Protein AF-A0A6M5YSA9-F1 (afdb_monomer)

Organism: NCBI:txid2774151

pLDDT: mean 85.11, std 15.62, range [33.41, 97.75]

Mean predicted aligned error: 11.35 Å

Solvent-accessible surface area (backbone atoms only — not comparable to full-atom values): 9167 Å² total; per-residue (Å²): 133,81,71,71,72,52,53,62,59,50,52,51,54,50,51,57,54,43,70,76,39,73,90,56,40,66,32,36,52,49,44,70,72,67,56,64,98,61,91,55,62,75,47,45,69,38,52,56,71,60,48,51,54,47,57,77,65,49,69,64,89,73,77,67,70,64,89,46,93,65,85,84,83,92,65,55,76,66,47,47,52,44,50,47,55,55,59,52,42,31,82,81,65,79,46,84,75,89,86,48,76,65,47,56,57,40,51,54,49,50,50,57,53,46,54,74,72,40,68,58,76,74,42,93,61,33,70,58,55,52,51,51,48,52,69,69,65,53,71,85,84,75,87,77,80,136

Secondary structure (DSSP, 8-state):
---TTHHHHHHHHHHHHHHH-TTS-HHHHHHHHH--SS--HHHHT--HHHHHHHHHT--STTTTSTTS--------HHHHHHHHHHHHTHHHHS-----SHHHHHHHHHHHHHHHHH-GGGGSTTHHHHHHHHHHHS---S-----

Structure (mmCIF, N/CA/C/O backbone):
data_AF-A0A6M5YSA9-F1
#
_entry.id   AF-A0A6M5YSA9-F1
#
loop_
_atom_site.group_PDB
_atom_site.id
_atom_site.type_symbol
_atom_site.label_atom_id
_atom_site.label_alt_id
_atom_site.label_comp_id
_atom_site.label_asym_id
_atom_site.label_entity_id
_atom_site.label_seq_id
_atom_site.pdbx_PDB_ins_code
_atom_site.Cartn_x
_atom_site.Cartn_y
_atom_site.Cartn_z
_atom_site.occupancy
_atom_site.B_iso_or_equiv
_atom_site.auth_seq_id
_atom_site.auth_comp_id
_atom_site.auth_asym_id
_atom_site.auth_atom_id
_atom_site.pdbx_PDB_model_num
ATOM 1 N N . MET A 1 1 ? -8.146 9.737 -13.705 1.00 69.06 1 MET A N 1
ATOM 2 C CA . MET A 1 1 ? -7.956 8.459 -14.425 1.00 69.06 1 MET A CA 1
ATOM 3 C C . MET A 1 1 ? -6.786 8.632 -15.379 1.00 69.06 1 MET A C 1
ATOM 5 O O . MET A 1 1 ? -6.733 9.663 -16.038 1.00 69.06 1 MET A O 1
ATOM 9 N N . ARG A 1 2 ? -5.811 7.716 -15.392 1.00 80.25 2 ARG A N 1
ATOM 10 C CA . ARG A 1 2 ? -4.673 7.813 -16.322 1.00 80.25 2 ARG A CA 1
ATOM 11 C C . ARG A 1 2 ? -5.131 7.415 -17.731 1.00 80.25 2 ARG A C 1
ATOM 13 O O . ARG A 1 2 ? -5.968 6.530 -17.857 1.00 80.25 2 ARG A O 1
ATOM 20 N N . ASP A 1 3 ? -4.559 8.041 -18.754 1.00 86.19 3 ASP A N 1
ATOM 21 C CA . ASP A 1 3 ? -4.816 7.735 -20.167 1.00 86.19 3 ASP A CA 1
ATOM 22 C C . ASP A 1 3 ? -4.569 6.235 -20.468 1.00 86.19 3 ASP A C 1
ATOM 24 O O . ASP A 1 3 ? -3.449 5.755 -20.227 1.00 86.19 3 ASP A O 1
ATOM 28 N N . PRO A 1 4 ? -5.582 5.485 -20.955 1.00 89.50 4 PRO A N 1
ATOM 29 C CA . PRO A 1 4 ? -5.436 4.079 -21.332 1.00 89.50 4 PRO A CA 1
ATOM 30 C C . PRO A 1 4 ? -4.471 3.871 -22.499 1.00 89.50 4 PRO A C 1
ATOM 32 O O . PRO A 1 4 ? -3.720 2.901 -22.503 1.00 89.50 4 PRO A O 1
ATOM 35 N N . THR A 1 5 ? -4.401 4.819 -23.437 1.00 89.69 5 THR A N 1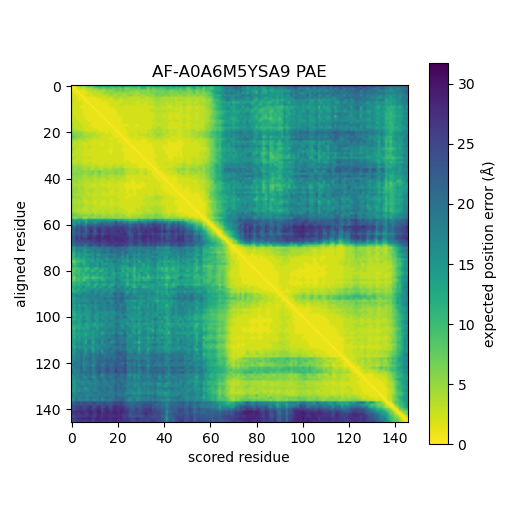
ATOM 36 C CA . THR A 1 5 ? -3.528 4.704 -24.617 1.00 89.69 5 THR A CA 1
ATOM 37 C C . THR A 1 5 ? -2.041 4.776 -24.257 1.00 89.69 5 THR A C 1
ATOM 39 O O . THR A 1 5 ? -1.182 4.450 -25.076 1.00 89.69 5 THR A O 1
ATOM 42 N N . ARG A 1 6 ? -1.698 5.154 -23.012 1.00 92.25 6 ARG A N 1
ATOM 43 C CA . ARG A 1 6 ? -0.317 5.056 -22.522 1.00 92.25 6 ARG A CA 1
ATOM 44 C C . ARG A 1 6 ? 0.179 3.611 -22.466 1.00 92.25 6 ARG A C 1
ATOM 46 O O . ARG A 1 6 ? 1.385 3.422 -22.554 1.00 92.25 6 ARG A O 1
ATOM 53 N N . LEU A 1 7 ? -0.712 2.631 -22.276 1.00 93.31 7 LEU A N 1
ATOM 54 C CA . LEU A 1 7 ? -0.335 1.228 -22.086 1.00 93.31 7 LEU A CA 1
ATOM 55 C C . LEU A 1 7 ? 0.350 0.686 -23.340 1.00 93.31 7 LEU A C 1
ATOM 57 O O . LEU A 1 7 ? 1.502 0.268 -23.263 1.00 93.31 7 LEU A O 1
ATOM 61 N N . ASP A 1 8 ? -0.305 0.813 -24.494 1.00 94.38 8 ASP A N 1
ATOM 62 C CA . ASP A 1 8 ? 0.226 0.336 -25.774 1.00 94.38 8 ASP A CA 1
ATOM 63 C C . ASP A 1 8 ? 1.552 1.019 -26.116 1.00 94.38 8 ASP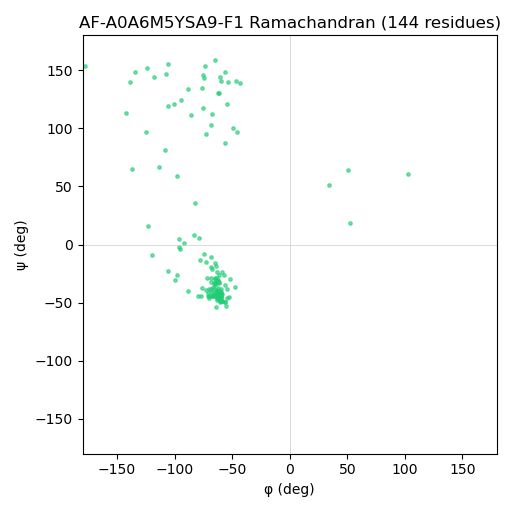 A C 1
ATOM 65 O O . ASP A 1 8 ? 2.536 0.359 -26.444 1.00 94.38 8 ASP A O 1
ATOM 69 N N . ARG A 1 9 ? 1.620 2.349 -25.941 1.00 94.25 9 ARG A N 1
ATOM 70 C CA . ARG A 1 9 ? 2.854 3.117 -26.173 1.00 94.25 9 ARG A CA 1
ATOM 71 C C . ARG A 1 9 ? 4.007 2.654 -25.279 1.00 94.25 9 ARG A C 1
ATOM 73 O O . ARG A 1 9 ? 5.143 2.608 -25.739 1.00 94.25 9 ARG A O 1
ATOM 80 N N . MET A 1 10 ? 3.741 2.359 -24.004 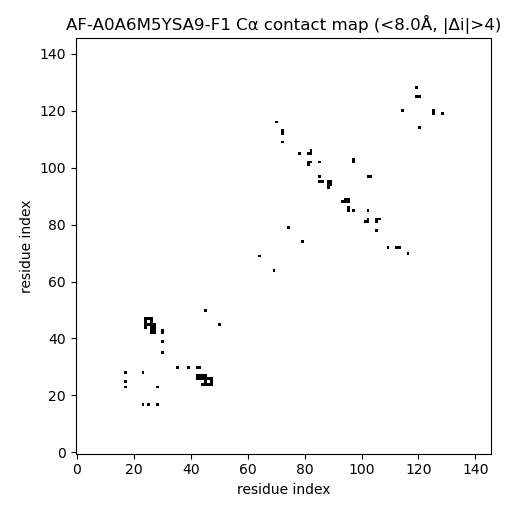1.00 94.81 10 MET A N 1
ATOM 81 C CA . MET A 1 10 ? 4.767 1.888 -23.067 1.00 94.81 10 MET A CA 1
ATOM 82 C C . MET A 1 10 ? 5.235 0.472 -23.407 1.00 94.81 10 MET A C 1
ATOM 84 O O . MET A 1 10 ? 6.439 0.226 -23.410 1.00 94.81 10 MET A O 1
ATOM 88 N N . ILE A 1 11 ? 4.304 -0.434 -23.715 1.00 95.00 11 ILE A N 1
ATOM 89 C CA . ILE A 1 11 ? 4.618 -1.821 -24.079 1.00 95.00 11 ILE A CA 1
ATOM 90 C C . ILE A 1 11 ? 5.456 -1.861 -25.358 1.00 95.00 11 ILE A C 1
ATOM 92 O O . ILE A 1 11 ? 6.441 -2.592 -25.405 1.00 95.00 11 ILE A O 1
ATOM 96 N N . GLU A 1 12 ? 5.119 -1.048 -26.363 1.00 96.62 12 GLU A N 1
ATOM 97 C CA . GLU A 1 12 ? 5.889 -0.987 -27.609 1.00 96.62 12 GLU A CA 1
ATOM 98 C C . GLU A 1 12 ? 7.338 -0.554 -27.358 1.00 96.62 12 GLU A C 1
ATOM 100 O O . GLU A 1 12 ? 8.274 -1.225 -27.784 1.00 96.62 12 GLU A O 1
ATOM 105 N N . ARG A 1 13 ? 7.543 0.511 -26.572 1.00 95.81 13 ARG A N 1
ATOM 106 C CA . ARG A 1 13 ? 8.894 0.988 -26.229 1.00 95.81 13 ARG A CA 1
ATOM 107 C C . ARG A 1 13 ? 9.696 -0.020 -25.421 1.00 95.81 13 ARG A C 1
ATOM 109 O O . ARG A 1 13 ? 10.893 -0.169 -25.652 1.00 95.81 13 ARG A O 1
ATOM 116 N N . LEU A 1 14 ? 9.048 -0.702 -24.480 1.00 96.19 14 LEU A N 1
ATOM 117 C CA . LEU A 1 14 ? 9.689 -1.757 -23.704 1.00 96.19 14 LEU A CA 1
ATOM 118 C C . LEU A 1 14 ? 10.127 -2.908 -24.616 1.00 96.19 14 LEU A C 1
ATOM 120 O O . LEU A 1 14 ? 11.265 -3.357 -24.518 1.00 96.19 14 LEU A O 1
ATOM 124 N N . ARG A 1 15 ? 9.252 -3.341 -25.531 1.00 96.12 15 ARG A N 1
ATOM 125 C CA . ARG A 1 15 ? 9.530 -4.416 -26.487 1.00 96.12 15 ARG A CA 1
ATOM 126 C C . ARG A 1 15 ? 10.708 -4.076 -27.400 1.00 96.12 15 ARG A C 1
ATOM 128 O O . ARG A 1 15 ? 11.608 -4.896 -27.548 1.00 96.12 15 ARG A O 1
ATOM 135 N N . GLU A 1 16 ? 10.717 -2.878 -27.984 1.00 96.56 16 GLU A N 1
ATOM 136 C CA . GLU A 1 16 ? 11.811 -2.402 -28.843 1.00 96.56 16 GLU A CA 1
ATOM 137 C C . GLU A 1 16 ? 13.165 -2.436 -28.114 1.00 96.56 16 GLU A C 1
ATOM 139 O O . GLU A 1 16 ? 14.139 -2.982 -28.635 1.00 96.56 16 GLU A O 1
ATOM 144 N N . LEU A 1 17 ? 13.225 -1.885 -26.895 1.00 95.44 17 LEU A N 1
ATOM 145 C CA . LEU A 1 17 ? 14.456 -1.843 -26.100 1.00 95.44 17 LEU A CA 1
ATOM 146 C C . LEU A 1 17 ? 14.924 -3.235 -25.680 1.00 95.44 17 LEU A C 1
ATOM 148 O O . LEU A 1 17 ? 16.116 -3.526 -25.747 1.00 95.44 17 LEU A O 1
ATOM 152 N N . TRP A 1 18 ? 13.995 -4.097 -25.271 1.00 96.25 18 TRP A N 1
ATOM 153 C CA . TRP A 1 18 ? 14.335 -5.433 -24.802 1.00 96.25 18 TRP A CA 1
ATOM 154 C C . TRP A 1 18 ? 14.822 -6.332 -25.944 1.00 96.25 18 TRP A C 1
ATOM 156 O O . TRP A 1 18 ? 15.817 -7.034 -25.787 1.00 96.25 18 TRP A O 1
ATOM 166 N N . HIS A 1 19 ? 14.228 -6.229 -27.140 1.00 96.19 19 HIS A N 1
ATOM 167 C CA . HIS A 1 19 ? 14.746 -6.915 -28.331 1.00 96.19 19 HIS A CA 1
ATOM 168 C C . HIS A 1 19 ? 16.158 -6.470 -28.719 1.00 96.19 19 HIS A C 1
ATOM 170 O O . HIS A 1 19 ? 16.934 -7.282 -29.220 1.00 96.19 19 HIS A O 1
ATOM 176 N N . ALA A 1 20 ? 16.502 -5.200 -28.497 1.00 96.38 20 ALA A N 1
ATOM 177 C CA . ALA A 1 20 ? 17.849 -4.698 -28.748 1.00 96.38 20 ALA A CA 1
ATOM 178 C C . ALA A 1 20 ? 18.882 -5.194 -27.714 1.00 96.38 20 ALA A C 1
ATOM 180 O O . ALA A 1 20 ? 20.083 -5.065 -27.951 1.00 96.38 20 ALA A O 1
ATOM 181 N N . GLN A 1 21 ? 18.434 -5.738 -26.575 1.00 95.25 21 GLN A N 1
ATOM 182 C CA . GLN A 1 21 ? 19.269 -6.169 -25.449 1.00 95.25 21 GLN A CA 1
ATOM 183 C C . GLN A 1 21 ? 18.795 -7.531 -24.900 1.00 95.25 21 GLN A C 1
ATOM 185 O O . GLN A 1 21 ? 18.350 -7.607 -23.753 1.00 95.25 21 GLN A O 1
ATOM 190 N N . PRO A 1 22 ? 18.883 -8.617 -25.695 1.00 92.12 22 PRO A N 1
ATOM 191 C CA . PRO A 1 22 ? 18.280 -9.910 -25.354 1.00 92.12 22 PRO A CA 1
ATOM 192 C C . PRO A 1 22 ? 18.925 -10.603 -24.146 1.00 92.12 22 PRO A C 1
ATOM 194 O O . PRO A 1 22 ? 18.290 -11.446 -23.523 1.00 92.12 22 PRO A O 1
ATOM 197 N N . ASP A 1 23 ? 20.165 -10.246 -23.801 1.00 94.75 23 ASP A N 1
ATOM 198 C CA . ASP A 1 23 ? 20.874 -10.816 -22.648 1.00 94.75 23 ASP A CA 1
ATOM 199 C C . ASP A 1 23 ? 20.407 -10.221 -21.307 1.00 94.75 23 ASP A C 1
ATOM 201 O O . ASP A 1 23 ? 20.750 -10.733 -20.241 1.00 94.75 23 ASP A O 1
ATOM 205 N N . MET A 1 24 ? 19.657 -9.114 -21.335 1.00 95.12 24 MET A N 1
ATOM 206 C CA . MET A 1 24 ? 19.122 -8.496 -20.127 1.00 95.12 24 MET A CA 1
ATOM 207 C C . MET A 1 24 ? 17.770 -9.100 -19.765 1.00 95.12 24 MET A C 1
ATOM 209 O O . MET A 1 24 ? 16.871 -9.169 -20.599 1.00 95.12 24 MET A O 1
ATOM 213 N N . ARG A 1 25 ? 17.591 -9.437 -18.486 1.00 96.31 25 ARG A N 1
ATOM 214 C CA . ARG A 1 25 ? 16.275 -9.799 -17.938 1.00 96.31 25 ARG A CA 1
ATOM 215 C C . ARG A 1 25 ? 15.398 -8.556 -17.793 1.00 96.31 25 ARG A C 1
ATOM 217 O O . ARG A 1 25 ? 15.920 -7.455 -17.573 1.00 96.31 25 ARG A O 1
ATOM 224 N N . LEU A 1 26 ? 14.074 -8.706 -17.841 1.00 95.12 26 LEU A N 1
ATOM 225 C CA . LEU A 1 26 ? 13.126 -7.584 -17.778 1.00 95.12 26 LEU A CA 1
ATOM 226 C C . LEU A 1 26 ? 13.371 -6.687 -16.560 1.00 95.12 26 LEU A C 1
ATOM 228 O O . LEU A 1 26 ? 13.409 -5.460 -16.667 1.00 95.12 26 LEU A O 1
ATOM 232 N N . GLY A 1 27 ? 13.571 -7.306 -15.396 1.00 94.44 27 GLY A N 1
ATOM 233 C CA . GLY A 1 27 ? 13.833 -6.597 -14.148 1.00 94.44 27 GLY A CA 1
ATOM 234 C C . GLY A 1 27 ? 15.098 -5.734 -14.201 1.00 94.44 27 GLY A C 1
ATOM 235 O O . GLY A 1 27 ? 15.092 -4.597 -13.729 1.00 94.44 27 GLY A O 1
ATOM 236 N N . GLN A 1 28 ? 16.159 -6.216 -14.856 1.00 95.88 28 GLN A N 1
ATOM 237 C CA . GLN A 1 28 ? 17.396 -5.452 -15.059 1.00 95.88 28 GLN A CA 1
ATOM 238 C C . GLN A 1 28 ? 17.169 -4.260 -15.983 1.00 95.88 28 GLN A C 1
ATOM 240 O O . GLN A 1 28 ? 17.633 -3.158 -15.686 1.00 95.88 28 GLN A O 1
ATOM 245 N N . LEU A 1 29 ? 16.439 -4.464 -17.084 1.00 95.81 29 LEU A N 1
ATOM 246 C CA . LEU A 1 29 ? 16.102 -3.401 -18.029 1.00 95.81 29 LEU A CA 1
ATOM 247 C C . LEU A 1 29 ? 15.328 -2.278 -17.334 1.00 95.81 29 LEU A C 1
ATOM 249 O O . LEU A 1 29 ? 15.707 -1.111 -17.438 1.00 95.81 29 LEU A O 1
ATOM 253 N N . LEU A 1 30 ? 14.295 -2.627 -16.564 1.00 95.12 30 LEU A N 1
ATOM 254 C CA . LEU A 1 30 ? 13.488 -1.655 -15.828 1.00 95.12 30 LEU A CA 1
ATOM 255 C C . LEU A 1 30 ? 14.307 -0.897 -1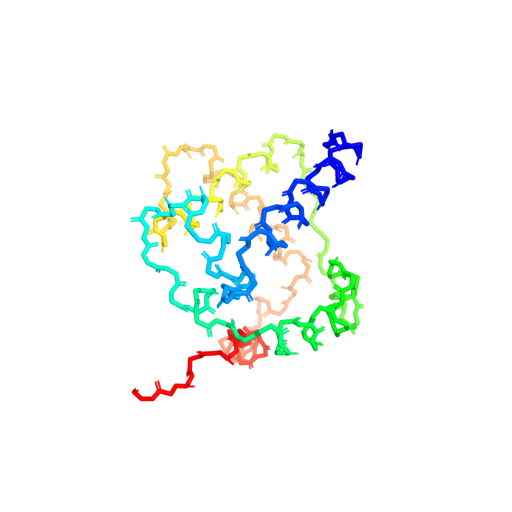4.781 1.00 95.12 30 LEU A C 1
ATOM 257 O O . LEU A 1 30 ? 14.234 0.329 -14.736 1.00 95.12 30 LEU A O 1
ATOM 261 N N . VAL A 1 31 ? 15.122 -1.586 -13.978 1.00 94.88 31 VAL A N 1
ATOM 262 C CA . VAL A 1 31 ? 15.973 -0.932 -12.969 1.00 94.88 31 VAL A CA 1
ATOM 263 C C . VAL A 1 31 ? 16.993 0.003 -13.627 1.00 94.88 31 VAL A C 1
ATOM 265 O O . VAL A 1 31 ? 17.181 1.122 -13.152 1.00 94.88 31 VAL A O 1
ATOM 268 N N . ASN A 1 32 ? 17.594 -0.392 -14.752 1.00 93.69 32 ASN A N 1
ATOM 269 C CA . ASN A 1 32 ? 18.566 0.438 -15.471 1.00 93.69 32 ASN A CA 1
ATOM 270 C C . ASN A 1 32 ? 17.937 1.682 -16.127 1.00 93.69 32 ASN A C 1
ATOM 272 O O . ASN A 1 32 ? 18.595 2.725 -16.218 1.00 93.69 32 ASN A O 1
ATOM 276 N N . VAL A 1 33 ? 16.679 1.586 -16.577 1.00 94.19 33 VAL A N 1
ATOM 277 C CA . VAL A 1 33 ? 15.917 2.711 -17.146 1.00 94.19 33 VAL A CA 1
ATOM 278 C C . VAL A 1 33 ? 15.399 3.649 -16.052 1.00 94.19 33 VAL A C 1
ATOM 280 O O . VAL A 1 33 ? 15.517 4.863 -16.198 1.00 94.19 33 VAL A O 1
ATOM 283 N N . ILE A 1 34 ? 14.844 3.105 -14.963 1.00 94.69 34 ILE A N 1
ATOM 284 C CA . ILE A 1 34 ? 14.234 3.882 -13.870 1.00 94.69 34 ILE A CA 1
ATOM 285 C C . ILE A 1 34 ? 15.300 4.520 -12.978 1.00 94.69 34 ILE A C 1
ATOM 287 O O . ILE A 1 34 ? 15.115 5.652 -12.541 1.00 94.69 34 ILE A O 1
ATOM 291 N N . ARG A 1 35 ? 16.412 3.814 -12.733 1.00 92.56 35 ARG A N 1
ATOM 292 C CA . ARG A 1 35 ? 17.498 4.224 -11.827 1.00 92.56 35 ARG A CA 1
ATOM 293 C C . ARG A 1 35 ? 16.955 4.638 -10.453 1.00 92.56 35 ARG A C 1
ATOM 295 O O . ARG A 1 35 ? 17.046 5.813 -10.095 1.00 92.56 35 ARG A O 1
ATOM 302 N N . PRO A 1 36 ? 16.342 3.696 -9.711 1.00 90.62 36 PRO A N 1
ATOM 303 C CA . PRO A 1 36 ? 15.806 3.990 -8.388 1.00 90.62 36 PRO A CA 1
ATOM 304 C C . PRO A 1 36 ? 16.904 4.553 -7.475 1.00 90.62 36 PRO A C 1
ATOM 306 O O . PRO A 1 36 ? 18.076 4.201 -7.616 1.00 90.62 36 PRO A O 1
ATOM 309 N N . GLY A 1 37 ? 16.517 5.436 -6.550 1.00 84.56 37 GLY A N 1
ATOM 310 C CA . GLY A 1 37 ? 17.448 6.050 -5.597 1.00 84.56 37 GLY A CA 1
ATOM 311 C C . GLY A 1 37 ? 18.105 5.038 -4.654 1.00 84.56 37 GLY A C 1
ATOM 312 O O . GLY A 1 37 ? 19.209 5.283 -4.174 1.00 84.56 37 GLY A O 1
ATOM 313 N N . GLU A 1 38 ? 17.464 3.885 -4.453 1.00 85.31 38 GLU A N 1
ATOM 314 C CA . GLU A 1 38 ? 17.953 2.787 -3.624 1.00 85.31 38 GLU A CA 1
ATOM 315 C C . GLU A 1 38 ? 18.041 1.471 -4.418 1.00 85.31 38 GLU A C 1
ATOM 317 O O . GLU A 1 38 ? 17.285 1.271 -5.376 1.00 85.31 38 GLU A O 1
ATOM 322 N N . PRO A 1 39 ? 18.952 0.547 -4.051 1.00 82.44 39 PRO A N 1
ATOM 323 C CA . PRO A 1 39 ? 19.072 -0.740 -4.728 1.00 82.44 39 PRO A CA 1
ATOM 324 C C . PRO A 1 39 ? 17.800 -1.590 -4.613 1.00 82.44 39 PRO A C 1
ATOM 326 O O . PRO A 1 39 ? 17.317 -1.867 -3.520 1.00 82.44 39 PRO A O 1
ATOM 329 N N . CYS A 1 40 ? 17.314 -2.113 -5.741 1.00 89.94 40 CYS A N 1
ATOM 330 C CA . CYS A 1 40 ? 16.186 -3.052 -5.783 1.00 89.94 40 CYS A CA 1
ATOM 331 C C . CYS A 1 40 ? 16.639 -4.450 -6.259 1.00 89.94 40 CYS A C 1
ATOM 333 O O . CYS A 1 40 ? 16.246 -4.873 -7.352 1.00 89.94 40 CYS A O 1
ATOM 335 N N . PRO A 1 41 ? 17.464 -5.198 -5.493 1.00 88.19 41 PRO A N 1
ATOM 336 C CA . PRO A 1 41 ? 18.080 -6.445 -5.960 1.00 88.19 41 PRO A CA 1
ATOM 337 C C . PRO A 1 41 ? 17.052 -7.519 -6.326 1.00 88.19 41 PRO A C 1
ATOM 339 O O . PRO A 1 41 ? 17.259 -8.268 -7.272 1.00 88.19 41 PRO A O 1
ATOM 342 N N . ARG A 1 42 ? 15.904 -7.560 -5.643 1.00 87.12 42 ARG A N 1
ATOM 343 C CA . ARG A 1 42 ? 14.829 -8.519 -5.937 1.00 87.12 42 ARG A CA 1
ATOM 344 C C . ARG A 1 42 ? 14.204 -8.317 -7.314 1.00 87.12 42 ARG A C 1
ATOM 346 O O . ARG A 1 42 ? 13.820 -9.291 -7.945 1.00 87.12 42 ARG A O 1
ATOM 353 N N . ILE A 1 43 ? 14.108 -7.068 -7.767 1.00 91.50 43 ILE A N 1
ATOM 354 C CA . ILE A 1 43 ? 13.642 -6.743 -9.119 1.00 91.50 43 ILE A CA 1
ATOM 355 C C . ILE A 1 43 ? 14.792 -6.958 -10.102 1.00 91.50 43 ILE A C 1
ATOM 357 O O . ILE A 1 43 ? 14.606 -7.581 -11.138 1.00 91.50 43 ILE A O 1
ATOM 361 N N . PHE A 1 44 ? 15.998 -6.501 -9.759 1.00 91.88 44 PHE A N 1
ATOM 362 C CA . PHE A 1 44 ? 17.163 -6.591 -10.635 1.00 91.88 44 PHE A CA 1
ATOM 363 C C . PHE A 1 44 ? 17.582 -8.037 -10.946 1.00 91.88 44 PHE A C 1
ATOM 365 O O . PHE A 1 44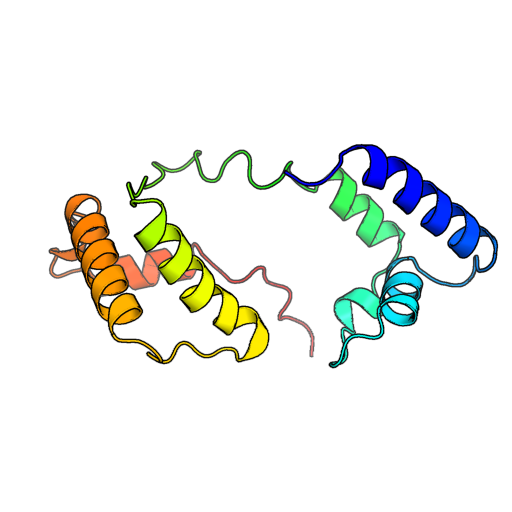 ? 17.967 -8.331 -12.070 1.00 91.88 44 PHE A O 1
ATOM 372 N N . TYR A 1 45 ? 17.521 -8.952 -9.979 1.00 91.75 45 TYR A N 1
ATOM 373 C CA . TYR A 1 45 ? 17.930 -10.347 -10.160 1.00 91.75 45 TYR A CA 1
ATOM 374 C C . TYR A 1 45 ? 16.775 -11.301 -10.477 1.00 91.75 45 TYR A C 1
ATOM 376 O O . TYR A 1 45 ? 17.022 -12.502 -10.566 1.00 91.75 45 TYR A O 1
ATOM 384 N N . ALA A 1 46 ? 15.548 -10.802 -10.658 1.00 92.88 46 ALA A N 1
ATOM 385 C CA . ALA A 1 46 ? 14.413 -11.640 -11.027 1.00 92.88 46 ALA A CA 1
ATOM 386 C C . ALA A 1 46 ? 14.642 -12.317 -12.388 1.00 92.88 46 ALA A C 1
ATOM 388 O O . ALA A 1 46 ? 14.977 -11.649 -13.367 1.00 92.88 46 ALA A O 1
ATOM 389 N N . GLU A 1 47 ? 14.435 -13.633 -12.440 1.00 93.75 47 GLU A N 1
ATOM 390 C CA . GLU A 1 47 ? 14.410 -14.398 -13.687 1.00 93.75 47 GLU A CA 1
ATOM 391 C C . GLU A 1 47 ? 13.111 -14.140 -14.457 1.00 93.75 47 GLU A C 1
ATOM 393 O O . GLU A 1 47 ? 12.031 -14.008 -13.865 1.00 93.75 47 GLU A O 1
ATOM 398 N N . ASP A 1 48 ? 13.194 -14.094 -15.787 1.00 95.00 48 ASP A N 1
ATOM 399 C CA . ASP A 1 48 ? 12.019 -13.831 -16.624 1.00 95.00 48 ASP A CA 1
ATOM 400 C C . ASP A 1 48 ? 11.002 -14.974 -16.544 1.00 95.00 48 ASP A C 1
ATOM 402 O O . ASP A 1 48 ? 9.809 -14.706 -16.446 1.00 95.00 48 ASP A O 1
ATOM 406 N N . THR A 1 49 ? 11.449 -16.232 -16.458 1.00 94.31 49 THR A N 1
ATOM 407 C CA . THR A 1 49 ? 10.573 -17.406 -16.269 1.00 94.31 49 THR A CA 1
ATOM 408 C C . THR A 1 49 ? 9.760 -17.320 -14.972 1.00 94.31 49 THR A C 1
ATOM 410 O O . THR A 1 49 ? 8.561 -17.621 -14.939 1.00 94.31 49 THR A O 1
ATOM 413 N N . ASP A 1 50 ? 10.398 -16.875 -13.887 1.00 88.94 50 ASP A N 1
ATOM 414 C CA . ASP A 1 50 ? 9.731 -16.679 -12.598 1.00 88.94 50 ASP A CA 1
ATOM 415 C C . ASP A 1 50 ? 8.747 -15.512 -12.673 1.00 88.94 50 ASP A C 1
ATOM 417 O O . ASP A 1 50 ? 7.635 -15.584 -12.142 1.00 88.94 50 ASP A O 1
ATOM 421 N N . THR A 1 51 ? 9.150 -14.436 -13.349 1.00 90.69 51 THR A N 1
ATOM 422 C CA . THR A 1 51 ? 8.325 -13.246 -13.560 1.00 90.69 51 THR A CA 1
ATOM 423 C C . THR A 1 51 ? 7.089 -13.582 -14.392 1.00 90.69 51 THR A C 1
ATOM 425 O O . THR A 1 51 ? 5.983 -13.236 -13.990 1.00 90.69 51 THR A O 1
ATOM 428 N N . GLU A 1 52 ? 7.240 -14.322 -15.490 1.00 92.12 52 GLU A N 1
ATOM 429 C CA . GLU A 1 52 ? 6.149 -14.803 -16.342 1.00 92.12 52 GLU A CA 1
ATOM 430 C C . GLU A 1 52 ? 5.177 -15.689 -15.555 1.00 92.12 52 GLU A C 1
ATOM 432 O O . GLU A 1 52 ? 3.964 -15.467 -15.579 1.00 92.12 52 GLU A O 1
ATOM 437 N N . THR A 1 53 ? 5.702 -16.633 -14.768 1.00 89.19 53 THR A N 1
ATOM 438 C CA . THR A 1 53 ? 4.884 -17.492 -13.898 1.00 89.19 53 THR A CA 1
ATOM 439 C C . THR A 1 53 ? 4.086 -16.669 -12.887 1.00 89.19 53 THR A C 1
ATOM 441 O O . THR A 1 53 ? 2.907 -16.942 -12.648 1.00 89.19 53 THR A O 1
ATOM 444 N N . LYS A 1 54 ? 4.717 -15.659 -12.278 1.00 84.75 54 LYS A N 1
ATOM 445 C CA . LYS A 1 54 ? 4.061 -14.757 -11.327 1.00 84.75 54 LYS A CA 1
ATOM 446 C C . LYS A 1 54 ? 3.029 -13.869 -12.007 1.00 84.75 54 LYS A C 1
ATOM 448 O O . LYS A 1 54 ? 1.981 -13.680 -11.415 1.00 84.75 54 LYS A O 1
ATOM 453 N N . LEU A 1 55 ? 3.277 -13.382 -13.224 1.00 86.56 55 LEU A N 1
ATOM 454 C CA . LEU A 1 55 ? 2.318 -12.598 -14.010 1.00 86.56 55 LEU A CA 1
ATOM 455 C C . LEU A 1 55 ? 1.077 -13.420 -14.372 1.00 86.56 55 LEU A C 1
ATOM 457 O O . LEU A 1 55 ? -0.036 -12.936 -14.203 1.00 86.56 55 LEU A O 1
ATOM 461 N N . ALA A 1 56 ? 1.248 -14.676 -14.795 1.00 85.44 56 ALA A N 1
ATOM 462 C CA . ALA A 1 56 ? 0.132 -15.570 -15.117 1.00 85.44 56 ALA A CA 1
ATOM 463 C C . ALA A 1 56 ? -0.738 -15.911 -13.895 1.00 85.44 56 ALA A C 1
ATOM 465 O O . ALA A 1 56 ? -1.930 -16.181 -14.025 1.00 85.44 56 ALA A O 1
ATOM 466 N N . LYS A 1 57 ? -0.127 -15.911 -12.705 1.00 80.81 57 LYS A N 1
ATOM 467 C CA . LYS A 1 57 ? -0.799 -16.122 -11.417 1.00 80.81 57 LYS A CA 1
ATOM 468 C C . LYS A 1 57 ? -1.167 -14.819 -10.717 1.00 80.81 57 LYS A C 1
ATOM 470 O O . LYS A 1 57 ? -1.746 -14.886 -9.636 1.00 80.81 57 LYS A O 1
ATOM 475 N N . TYR A 1 58 ? -0.791 -13.667 -11.275 1.00 75.19 58 TYR A N 1
ATOM 476 C CA . TYR A 1 58 ? -1.016 -12.383 -10.637 1.00 75.19 58 TYR A CA 1
ATOM 477 C C . TYR A 1 58 ? -2.525 -12.172 -10.637 1.00 75.19 58 TYR A C 1
ATOM 479 O O . TYR A 1 58 ? -3.112 -12.061 -11.718 1.00 75.19 58 TYR A O 1
ATOM 487 N N . PRO A 1 59 ? -3.181 -12.181 -9.466 1.00 62.31 59 PRO A N 1
ATOM 488 C CA . PRO A 1 59 ? -4.601 -11.901 -9.435 1.00 62.31 59 PRO A CA 1
ATOM 489 C C . PRO A 1 59 ? -4.800 -10.496 -10.012 1.00 62.31 59 PRO A C 1
ATOM 491 O O . PRO A 1 59 ? -3.999 -9.597 -9.734 1.00 62.31 59 PRO A O 1
ATOM 494 N N . GLU A 1 60 ? -5.851 -10.285 -10.813 1.00 54.91 60 GLU A N 1
ATOM 495 C CA . GLU A 1 60 ? -6.311 -8.922 -11.108 1.00 54.91 60 GLU A CA 1
ATOM 496 C C . GLU A 1 60 ? -6.301 -8.107 -9.806 1.00 54.91 60 GLU A C 1
ATOM 498 O O . GLU A 1 60 ? -6.651 -8.677 -8.768 1.00 54.91 60 GLU A O 1
ATOM 503 N N . PRO A 1 61 ? -5.858 -6.832 -9.823 1.00 48.44 61 PRO A N 1
ATOM 504 C CA . PRO A 1 61 ? -5.482 -6.068 -8.634 1.00 48.44 61 PRO A CA 1
ATOM 505 C C . PRO A 1 61 ? -6.513 -6.228 -7.525 1.00 48.44 61 PRO A C 1
ATOM 507 O O . PRO A 1 61 ? -7.543 -5.566 -7.544 1.00 48.44 61 PRO A O 1
ATOM 510 N N . VAL A 1 62 ? -6.223 -7.144 -6.597 1.00 48.56 62 VAL A N 1
ATOM 511 C CA . VAL A 1 62 ? -7.051 -7.509 -5.445 1.00 48.56 62 VAL A CA 1
ATOM 512 C C . VAL A 1 62 ? -8.555 -7.417 -5.753 1.00 48.56 62 VAL A C 1
ATOM 514 O O . VAL A 1 62 ? -9.322 -6.794 -5.019 1.00 48.56 62 VAL A O 1
ATOM 517 N N . ALA A 1 63 ? -8.999 -8.038 -6.846 1.00 42.06 63 ALA A N 1
ATOM 518 C CA . ALA A 1 63 ? -10.350 -8.564 -6.851 1.00 42.06 63 ALA A CA 1
ATOM 519 C C . ALA A 1 63 ? -10.306 -9.725 -5.853 1.00 42.06 63 ALA A C 1
ATOM 521 O O . ALA A 1 63 ? -9.741 -10.773 -6.143 1.00 42.06 63 ALA A O 1
ATOM 522 N N . ASP A 1 64 ? -10.835 -9.474 -4.655 1.00 44.16 64 ASP A N 1
ATOM 523 C CA . ASP A 1 64 ? -11.067 -10.438 -3.578 1.00 44.16 64 ASP A CA 1
ATOM 524 C C . ASP A 1 64 ? -10.087 -10.469 -2.378 1.00 44.16 64 ASP A C 1
ATOM 526 O O . ASP A 1 64 ? -9.521 -11.492 -2.008 1.00 44.16 64 ASP A O 1
ATOM 530 N N . ARG A 1 65 ? -9.992 -9.341 -1.655 1.00 47.84 65 ARG A N 1
ATOM 531 C CA . ARG A 1 65 ? -9.959 -9.369 -0.168 1.00 47.84 65 ARG A CA 1
ATOM 532 C C . ARG A 1 65 ? -11.371 -9.568 0.432 1.00 47.84 65 ARG A C 1
ATOM 534 O O . ARG A 1 65 ? -11.545 -9.468 1.642 1.00 47.84 65 ARG A O 1
ATOM 541 N N . THR A 1 66 ? -12.382 -9.803 -0.406 1.00 43.81 66 THR A N 1
ATOM 542 C CA . THR A 1 66 ? -13.812 -9.920 -0.069 1.00 43.81 66 THR A CA 1
ATOM 543 C C . THR A 1 66 ? -14.274 -11.355 0.225 1.00 43.81 66 THR A C 1
ATOM 545 O O . THR A 1 66 ? -15.432 -11.548 0.589 1.00 43.81 66 THR A O 1
ATOM 548 N N . THR A 1 67 ? -13.387 -12.356 0.179 1.00 47.12 67 THR A N 1
ATOM 549 C CA . THR A 1 67 ? -13.664 -13.700 0.719 1.00 47.12 67 THR A CA 1
ATOM 550 C C . THR A 1 67 ? -13.624 -13.736 2.246 1.00 47.12 67 THR A C 1
ATOM 552 O O . THR A 1 67 ? -14.039 -14.724 2.847 1.00 47.12 67 T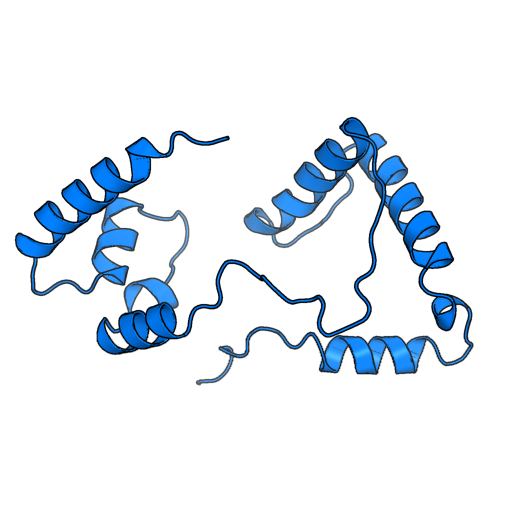HR A O 1
ATOM 555 N N . GLY A 1 68 ? -13.199 -12.640 2.882 1.00 53.41 68 GLY A N 1
ATOM 556 C CA . GLY A 1 68 ? -13.568 -12.286 4.249 1.00 53.41 68 GLY A CA 1
ATOM 557 C C . GLY A 1 68 ? -14.580 -11.141 4.239 1.00 53.41 68 GLY A C 1
ATOM 558 O O . GLY A 1 68 ? -14.619 -10.358 3.293 1.00 53.41 68 GLY A O 1
ATOM 559 N N . SER A 1 69 ? -15.389 -11.027 5.294 1.00 62.78 69 SER A N 1
ATOM 560 C CA . SER A 1 69 ? -16.285 -9.885 5.527 1.00 62.78 69 SER A CA 1
ATOM 561 C C . SER A 1 69 ? -15.484 -8.574 5.541 1.00 62.78 69 SER A C 1
ATOM 563 O O . SER A 1 69 ? -15.008 -8.142 6.588 1.00 62.78 69 SER A O 1
ATOM 565 N N . GLY A 1 70 ? -15.274 -7.974 4.369 1.00 71.12 70 GLY A N 1
ATOM 566 C CA . GLY A 1 70 ? -14.489 -6.758 4.211 1.00 71.12 70 GLY A CA 1
ATOM 567 C C . GLY A 1 70 ? -15.098 -5.598 4.998 1.00 71.12 70 GLY A C 1
ATOM 568 O O . GLY A 1 70 ? -16.316 -5.472 5.101 1.00 71.12 70 GLY A O 1
ATOM 569 N N . ILE A 1 71 ? -14.240 -4.742 5.548 1.00 83.62 71 ILE A N 1
ATOM 570 C CA . ILE A 1 71 ? -14.637 -3.543 6.297 1.00 83.62 71 ILE A CA 1
ATOM 571 C C . ILE A 1 71 ? -14.638 -2.363 5.329 1.00 83.62 71 ILE A C 1
ATOM 573 O O . ILE A 1 71 ? -13.623 -2.084 4.688 1.00 83.62 71 ILE A O 1
ATOM 577 N N . SER A 1 72 ? -15.768 -1.665 5.222 1.00 87.25 72 SER A N 1
ATOM 578 C CA . SER A 1 72 ? -15.912 -0.499 4.344 1.00 87.25 72 SER A CA 1
ATOM 579 C C . SER A 1 72 ? -15.915 0.780 5.168 1.00 87.25 72 SER A C 1
ATOM 581 O O . SER A 1 72 ? -16.799 0.977 5.996 1.00 87.25 72 SER A O 1
ATOM 583 N N . LEU A 1 73 ? -14.952 1.673 4.943 1.00 88.31 73 LEU A N 1
ATOM 584 C CA . LEU A 1 73 ? -14.891 2.969 5.620 1.00 88.31 73 LEU A CA 1
ATOM 585 C C . LEU A 1 73 ? -15.424 4.069 4.700 1.00 88.31 73 LEU A C 1
ATOM 587 O O . LEU A 1 73 ? -14.872 4.314 3.629 1.00 88.31 73 LEU A O 1
ATOM 591 N N . GLU A 1 74 ? -16.470 4.765 5.137 1.00 92.69 74 GLU A N 1
ATOM 592 C CA . GLU A 1 74 ? -16.970 5.950 4.443 1.00 92.69 74 GLU A CA 1
ATOM 593 C C . GLU A 1 74 ? -16.190 7.187 4.896 1.00 92.69 74 GLU A C 1
ATOM 595 O O . GLU A 1 74 ? -16.304 7.628 6.039 1.00 92.69 74 GLU A O 1
ATOM 600 N N . LEU A 1 75 ? -15.388 7.744 3.988 1.00 94.12 75 LEU A N 1
ATOM 601 C CA . LEU A 1 75 ? -14.620 8.970 4.199 1.00 94.12 75 LEU A CA 1
ATOM 602 C C . LEU A 1 75 ? -15.076 10.038 3.211 1.00 94.12 75 LEU A C 1
ATOM 604 O O . LEU A 1 75 ? -15.350 9.756 2.040 1.00 94.12 75 LEU A O 1
ATOM 608 N N . THR A 1 76 ? -15.100 11.294 3.648 1.00 96.88 76 THR A N 1
ATOM 609 C CA . THR A 1 76 ? -15.245 12.407 2.710 1.00 96.88 76 THR A CA 1
ATOM 610 C C . THR A 1 76 ? -14.024 12.485 1.792 1.00 96.88 76 THR A C 1
ATOM 612 O O . THR A 1 76 ? -12.927 12.029 2.122 1.00 96.88 76 THR A O 1
ATOM 615 N N . ARG A 1 77 ? -14.180 13.139 0.634 1.00 96.62 77 ARG A N 1
ATOM 616 C CA . ARG A 1 77 ? -13.074 13.333 -0.318 1.00 96.62 77 ARG A CA 1
ATOM 617 C C . ARG A 1 77 ? -11.848 13.990 0.329 1.00 96.62 77 ARG A C 1
ATOM 619 O O . ARG A 1 77 ? -10.726 13.631 -0.006 1.00 96.62 77 ARG A O 1
ATOM 626 N N . SER A 1 78 ? -12.060 14.944 1.234 1.00 97.75 78 SER A N 1
ATOM 627 C CA . SER A 1 78 ? -10.974 15.646 1.924 1.00 97.75 78 SER A CA 1
ATOM 628 C C . SER A 1 78 ? -10.263 14.748 2.934 1.00 97.75 78 SER A C 1
ATOM 630 O O . SER A 1 78 ? -9.037 14.721 2.956 1.00 97.75 78 SER A O 1
ATOM 632 N N . GLU A 1 79 ? -11.012 13.978 3.727 1.00 97.12 79 GLU A N 1
ATOM 633 C CA . GLU A 1 79 ? -10.431 13.027 4.683 1.00 97.12 79 GLU A CA 1
ATOM 634 C C . GLU A 1 79 ? -9.632 11.941 3.963 1.00 97.12 79 GLU A C 1
ATOM 636 O O . GLU A 1 79 ? -8.524 11.625 4.379 1.00 97.12 79 GLU A O 1
ATOM 641 N N . ALA A 1 80 ? -10.146 11.429 2.841 1.00 96.88 80 ALA A N 1
ATOM 642 C CA . ALA A 1 80 ? -9.450 10.434 2.033 1.00 96.88 80 ALA A CA 1
ATOM 643 C C . ALA A 1 80 ? -8.123 10.961 1.463 1.00 96.88 80 ALA A C 1
ATOM 645 O O . ALA A 1 80 ? -7.138 10.231 1.451 1.00 96.88 80 ALA A O 1
ATOM 646 N N . LEU A 1 81 ? -8.072 12.222 1.012 1.00 97.50 81 LEU A N 1
ATOM 647 C CA . LEU A 1 81 ? -6.834 12.829 0.507 1.00 97.50 81 LEU A CA 1
ATOM 648 C C . LEU A 1 81 ? -5.786 13.004 1.607 1.00 97.50 81 LEU A C 1
ATOM 650 O O . LEU A 1 81 ? -4.619 12.702 1.381 1.00 97.50 81 LEU A O 1
ATOM 654 N N . VAL A 1 82 ? -6.206 13.466 2.786 1.00 97.56 82 VAL A N 1
ATOM 655 C CA . VAL A 1 82 ? -5.313 13.622 3.941 1.00 97.56 82 VAL A CA 1
ATOM 656 C C . VAL A 1 82 ? -4.820 12.260 4.430 1.00 97.56 82 VAL A C 1
ATOM 658 O O . VAL A 1 82 ? -3.631 12.103 4.672 1.00 97.56 82 VAL A O 1
ATOM 661 N N . LEU A 1 83 ? -5.703 11.258 4.526 1.00 97.31 83 LEU A N 1
ATOM 662 C CA . LEU A 1 83 ? -5.307 9.899 4.898 1.00 97.31 83 LEU A CA 1
ATOM 663 C C . LEU A 1 83 ? -4.330 9.308 3.881 1.00 97.31 83 LEU A C 1
ATOM 665 O O . LEU A 1 83 ? -3.354 8.688 4.285 1.00 97.31 83 LEU A O 1
ATOM 669 N N . PHE A 1 84 ? -4.591 9.494 2.582 1.00 95.38 84 PHE A N 1
ATOM 670 C CA . PHE A 1 84 ? -3.721 9.010 1.515 1.00 95.38 84 PHE A CA 1
ATOM 671 C C . PHE A 1 84 ? -2.325 9.616 1.610 1.00 95.38 84 PHE A C 1
ATOM 673 O O . PHE A 1 84 ? -1.358 8.869 1.562 1.00 95.38 84 PHE A O 1
ATOM 680 N N . GLU A 1 85 ? -2.214 10.938 1.747 1.00 95.12 85 GLU A N 1
ATOM 681 C CA . GLU A 1 85 ? -0.913 11.603 1.870 1.00 95.12 85 GLU A CA 1
ATOM 682 C C . GLU A 1 85 ? -0.150 11.070 3.090 1.00 95.12 85 GLU A C 1
ATOM 684 O O . GLU A 1 85 ? 0.977 10.596 2.936 1.00 95.12 85 GLU A O 1
ATOM 689 N N . PHE A 1 86 ? -0.828 11.005 4.242 1.00 95.44 86 PHE A N 1
ATOM 690 C CA . PHE A 1 86 ? -0.260 10.483 5.479 1.00 95.44 86 PHE A CA 1
ATOM 691 C C . PHE A 1 86 ? 0.293 9.065 5.293 1.00 95.44 86 PHE A C 1
ATOM 693 O O . PHE A 1 86 ? 1.461 8.825 5.579 1.00 95.44 86 PHE A O 1
ATOM 700 N N . VAL A 1 87 ? -0.503 8.119 4.772 1.00 94.75 87 VAL A N 1
ATOM 701 C CA . VAL A 1 87 ? -0.036 6.730 4.592 1.00 94.75 87 VAL A CA 1
ATOM 702 C C . VAL A 1 87 ? 0.972 6.586 3.454 1.00 94.75 87 VAL A C 1
ATOM 704 O O . VAL A 1 87 ? 1.821 5.701 3.511 1.00 94.75 87 VAL A O 1
ATOM 707 N N . ASN A 1 88 ? 0.915 7.440 2.429 1.00 91.62 88 ASN A N 1
ATOM 708 C CA . ASN A 1 88 ? 1.841 7.389 1.303 1.00 91.62 88 ASN A CA 1
ATOM 709 C C . ASN A 1 88 ? 3.274 7.710 1.744 1.00 91.62 88 ASN A C 1
ATOM 711 O O . ASN A 1 88 ? 4.195 7.083 1.223 1.00 91.62 88 ASN A O 1
ATOM 715 N N . ARG A 1 89 ? 3.463 8.586 2.747 1.00 90.81 89 ARG A N 1
ATOM 716 C CA . ARG A 1 89 ? 4.785 8.884 3.336 1.00 90.81 89 ARG A CA 1
ATOM 717 C C . ARG A 1 89 ? 5.494 7.662 3.925 1.00 90.81 89 ARG A C 1
ATOM 719 O O . ARG A 1 89 ? 6.724 7.651 3.986 1.00 90.81 89 ARG A O 1
ATOM 726 N N . PHE A 1 90 ? 4.760 6.611 4.298 1.00 87.62 90 PHE A N 1
ATOM 727 C CA . PHE A 1 90 ? 5.376 5.354 4.729 1.00 87.62 90 PHE A CA 1
ATOM 728 C C . PHE A 1 90 ? 6.200 4.699 3.610 1.00 87.62 90 PHE A C 1
ATOM 730 O O . PHE A 1 90 ? 7.211 4.073 3.898 1.00 87.62 90 PHE A O 1
ATOM 737 N N . THR A 1 91 ? 5.811 4.888 2.343 1.00 79.06 91 THR A N 1
ATOM 738 C CA . THR A 1 91 ? 6.543 4.348 1.180 1.00 79.06 91 THR A CA 1
ATOM 739 C C . THR A 1 91 ? 7.948 4.935 1.064 1.00 79.06 91 THR A C 1
ATOM 741 O O . THR A 1 91 ? 8.849 4.255 0.589 1.00 79.06 91 THR A O 1
ATOM 744 N N . ASP A 1 92 ? 8.125 6.185 1.499 1.00 77.19 92 ASP A N 1
ATOM 745 C CA . ASP A 1 92 ? 9.380 6.921 1.337 1.00 77.19 92 ASP A CA 1
ATOM 746 C C . ASP A 1 92 ? 10.238 6.916 2.611 1.00 77.19 92 ASP A C 1
ATOM 748 O O . ASP A 1 92 ? 11.460 7.003 2.532 1.00 77.19 92 ASP A O 1
ATOM 752 N N . THR A 1 93 ? 9.614 6.864 3.793 1.00 81.81 93 THR A N 1
ATOM 753 C CA . THR A 1 93 ? 10.309 7.067 5.080 1.00 81.81 93 THR A CA 1
ATOM 754 C C . THR A 1 93 ? 10.233 5.879 6.034 1.00 81.81 93 THR A C 1
ATOM 756 O O . THR A 1 93 ? 10.861 5.918 7.094 1.00 81.81 93 THR A O 1
ATOM 759 N N . GLU A 1 94 ? 9.419 4.866 5.709 1.00 86.31 94 GLU A N 1
ATOM 760 C CA . GLU A 1 94 ? 9.054 3.746 6.593 1.00 86.31 94 GLU A CA 1
ATOM 761 C C . GLU A 1 94 ? 8.520 4.190 7.969 1.00 86.31 94 GLU A C 1
ATOM 763 O O . GLU A 1 94 ? 8.473 3.426 8.935 1.00 86.31 94 GLU A O 1
ATOM 768 N N . GLN A 1 95 ? 8.097 5.450 8.081 1.00 85.50 95 GLN A N 1
ATOM 769 C CA . GLN A 1 95 ? 7.646 6.069 9.316 1.00 85.50 95 GLN A CA 1
ATOM 770 C C . GLN A 1 95 ? 6.358 6.845 9.068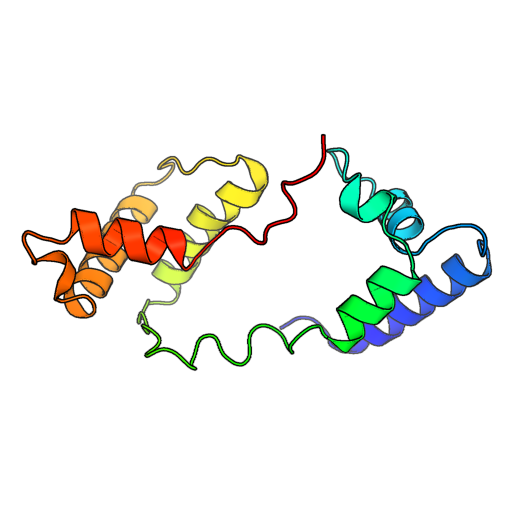 1.00 85.50 95 GLN A C 1
ATOM 772 O O . GLN A 1 95 ? 6.109 7.385 7.994 1.00 85.50 95 GLN A O 1
ATOM 777 N N . LEU A 1 96 ? 5.522 6.899 10.101 1.00 92.50 96 LEU A N 1
ATOM 778 C CA . LEU A 1 96 ? 4.293 7.678 10.106 1.00 92.50 96 LEU A CA 1
ATOM 779 C C . LEU A 1 96 ? 4.314 8.608 11.313 1.00 92.50 96 LEU A C 1
ATOM 781 O O . LEU A 1 96 ? 3.994 8.216 12.435 1.00 92.50 96 LEU A O 1
ATOM 785 N N . THR A 1 97 ? 4.724 9.848 11.077 1.00 94.62 97 THR A N 1
ATOM 786 C CA . THR A 1 97 ? 4.712 10.936 12.060 1.00 94.62 97 THR A CA 1
ATOM 787 C C . THR A 1 97 ? 3.609 11.926 11.710 1.00 94.62 97 THR A C 1
ATOM 789 O O . THR A 1 97 ? 3.317 12.135 10.536 1.00 94.62 97 THR A O 1
ATOM 792 N N . ILE A 1 98 ? 2.981 12.546 12.711 1.00 95.94 98 ILE A N 1
ATOM 793 C CA . ILE A 1 98 ? 2.003 13.613 12.458 1.00 95.94 98 ILE A CA 1
ATOM 794 C C . ILE A 1 98 ? 2.755 14.885 12.059 1.00 95.94 98 ILE A C 1
ATOM 796 O O . ILE A 1 98 ? 3.501 15.438 12.867 1.00 95.94 98 ILE A O 1
ATOM 800 N N . GLU A 1 99 ? 2.520 15.364 10.844 1.00 95.44 99 GLU A N 1
ATOM 801 C CA . GLU A 1 99 ? 3.076 16.606 10.300 1.00 95.44 99 GLU A CA 1
ATOM 802 C C . GLU A 1 99 ? 2.028 17.724 10.233 1.00 95.44 99 GLU A C 1
ATOM 804 O O . GLU A 1 99 ? 2.378 18.905 10.273 1.00 95.44 99 GLU A O 1
ATOM 809 N N . HIS A 1 100 ? 0.733 17.381 10.199 1.00 97.38 100 HIS A N 1
ATOM 810 C CA . HIS A 1 100 ? -0.342 18.370 10.137 1.00 97.38 100 HIS A CA 1
ATOM 811 C C . HIS A 1 100 ? -1.538 18.022 11.051 1.00 97.38 100 HIS A C 1
ATOM 813 O O . HIS A 1 100 ? -1.990 16.877 11.069 1.00 97.38 100 HIS A O 1
ATOM 819 N N . PRO A 1 101 ? -2.164 18.997 11.753 1.00 97.06 101 PRO A N 1
ATOM 820 C CA . PRO A 1 101 ? -3.307 18.733 12.644 1.00 97.06 101 PRO A CA 1
ATOM 821 C C . PRO A 1 101 ? -4.511 18.047 11.978 1.00 97.06 101 PRO A C 1
ATOM 823 O O . PRO A 1 101 ? -5.289 17.357 12.640 1.00 97.06 101 PRO A O 1
ATOM 826 N N . ALA A 1 102 ? -4.679 18.230 10.664 1.00 97.50 102 ALA A N 1
ATOM 827 C CA . ALA A 1 102 ? -5.723 17.546 9.901 1.00 97.50 102 ALA A CA 1
ATOM 828 C C . ALA A 1 102 ? -5.522 16.022 9.864 1.00 97.50 102 ALA A C 1
ATOM 830 O O . ALA A 1 102 ? -6.514 15.300 9.892 1.00 97.50 102 ALA A O 1
ATOM 831 N N . GLU A 1 103 ? -4.280 15.530 9.859 1.00 97.56 103 GLU A N 1
ATOM 832 C CA . GLU A 1 103 ? -3.986 14.093 9.891 1.00 97.56 103 GLU A CA 1
ATOM 833 C C . GLU A 1 103 ? -4.500 13.481 11.193 1.00 97.56 103 GLU A C 1
ATOM 835 O O . GLU A 1 103 ? -5.255 12.515 11.157 1.00 97.56 103 GLU A O 1
ATOM 840 N N . THR A 1 104 ? -4.218 14.110 12.341 1.00 97.31 104 THR A N 1
ATOM 841 C CA . THR A 1 104 ? -4.761 13.689 13.645 1.00 97.31 104 THR A CA 1
ATOM 842 C C . THR A 1 104 ? -6.285 13.612 13.623 1.00 97.31 104 THR A C 1
ATOM 844 O O . THR A 1 104 ? -6.871 12.629 14.078 1.00 97.31 104 THR A O 1
ATOM 847 N N . ARG A 1 105 ? -6.954 14.632 13.067 1.00 97.38 105 ARG A N 1
ATOM 848 C CA . ARG A 1 105 ? -8.421 14.660 12.986 1.00 97.38 105 ARG A CA 1
ATOM 849 C C . ARG A 1 105 ? -8.970 13.507 12.143 1.00 97.38 105 ARG A C 1
ATOM 851 O O . ARG A 1 105 ? -10.000 12.929 12.506 1.00 97.38 105 ARG A O 1
ATOM 858 N N . VAL A 1 106 ? -8.305 13.196 11.033 1.00 97.50 106 VAL A N 1
ATOM 859 C CA . VAL A 1 106 ? -8.674 12.102 10.130 1.00 97.50 106 VAL A CA 1
ATOM 860 C C . VAL A 1 106 ? -8.415 10.753 10.785 1.00 97.50 106 VAL A C 1
ATOM 862 O O . VAL A 1 106 ? -9.318 9.924 10.801 1.00 97.50 106 VAL A O 1
ATOM 865 N N . LEU A 1 107 ? -7.258 10.557 11.417 1.00 97.19 107 LEU A N 1
ATOM 866 C CA . LEU A 1 107 ? -6.929 9.327 12.138 1.00 97.19 107 LEU A CA 1
ATOM 867 C C . LEU A 1 107 ? -7.928 9.044 13.262 1.00 97.19 107 LEU A C 1
ATOM 869 O O . LEU A 1 107 ? -8.411 7.923 13.370 1.00 97.19 107 LEU A O 1
ATOM 873 N N . TRP A 1 108 ? -8.332 10.052 14.040 1.00 96.38 108 TRP A N 1
ATOM 874 C CA . TRP A 1 108 ? -9.400 9.880 15.033 1.00 96.38 108 TRP A CA 1
ATOM 875 C C . TRP A 1 108 ? -10.741 9.498 14.407 1.00 96.38 108 TRP A C 1
ATOM 877 O O . TRP A 1 108 ? -11.475 8.692 14.976 1.00 96.38 108 TRP A O 1
ATOM 887 N N . SER A 1 109 ? -11.065 10.051 13.237 1.00 95.25 109 SER A N 1
ATOM 888 C CA . SER A 1 109 ? -12.294 9.688 12.523 1.00 95.25 109 SER A CA 1
ATOM 889 C C . SER A 1 109 ? -12.237 8.240 12.037 1.00 95.25 109 SER A C 1
ATOM 891 O O . SER A 1 109 ? -13.190 7.496 12.243 1.00 95.25 109 SER A O 1
ATOM 893 N N . VAL A 1 110 ? -11.099 7.812 11.484 1.00 95.88 110 VAL A N 1
ATOM 894 C CA . VAL A 1 110 ? -10.851 6.424 11.073 1.00 95.88 110 VAL A CA 1
ATOM 895 C C . VAL A 1 110 ? -10.929 5.471 12.267 1.00 95.88 110 VAL A C 1
ATOM 897 O O . VAL A 1 110 ? -11.631 4.469 12.171 1.00 95.88 110 VAL A O 1
ATOM 900 N N . CYS A 1 111 ? -10.300 5.793 13.404 1.00 92.81 111 CYS A N 1
ATOM 901 C CA . CYS A 1 111 ? -10.412 4.990 14.627 1.00 92.81 111 CYS A CA 1
ATOM 902 C C . CYS A 1 111 ? -11.875 4.815 15.049 1.00 92.81 111 CYS A C 1
ATOM 904 O O . CYS A 1 111 ? -12.323 3.688 15.230 1.00 92.81 111 CYS A O 1
ATOM 906 N N . GLY A 1 112 ? -12.646 5.904 15.116 1.00 91.81 112 GLY A N 1
ATOM 907 C CA . GLY A 1 112 ? -14.060 5.832 15.491 1.00 91.81 112 GLY A CA 1
ATOM 908 C C . GLY A 1 112 ? -14.932 5.068 14.485 1.00 91.81 112 GLY A C 1
ATOM 909 O O . GLY A 1 112 ? -15.931 4.464 14.870 1.00 91.81 112 GLY A O 1
ATOM 910 N N . LEU A 1 113 ? -14.585 5.073 13.194 1.00 92.81 113 LEU A N 1
ATOM 911 C CA . LEU A 1 113 ? -15.271 4.259 12.184 1.00 92.81 113 LEU A CA 1
ATOM 912 C C . LEU A 1 113 ? -14.923 2.771 12.313 1.00 92.81 113 LEU A C 1
ATOM 914 O O . LEU A 1 113 ? -15.810 1.932 12.165 1.00 92.81 113 LEU A O 1
ATOM 918 N N . LEU A 1 114 ? -13.664 2.448 12.613 1.00 92.75 114 LEU A N 1
ATOM 919 C CA . LEU A 1 114 ? -13.213 1.076 12.839 1.00 92.75 114 LEU A CA 1
ATOM 920 C C . LEU A 1 114 ? -13.820 0.492 14.112 1.00 92.75 114 LEU A C 1
ATOM 922 O O . LEU A 1 114 ? -14.344 -0.611 14.067 1.00 92.75 114 LEU A O 1
ATOM 926 N N . GLU A 1 115 ? -13.840 1.243 15.212 1.00 90.44 115 GLU A N 1
ATOM 927 C CA . GLU A 1 115 ? -14.489 0.842 16.468 1.00 90.44 115 GLU A CA 1
ATOM 928 C C . GLU A 1 115 ? -15.973 0.499 16.286 1.00 90.44 115 GLU A C 1
ATOM 930 O O . GLU A 1 115 ? -16.479 -0.426 16.913 1.00 90.44 115 GLU A O 1
ATOM 935 N N . LYS A 1 116 ? -16.681 1.196 15.389 1.00 88.38 116 LYS A N 1
ATOM 936 C CA . LYS A 1 116 ? -18.083 0.876 15.069 1.00 88.38 116 LYS A CA 1
ATOM 937 C C . LYS A 1 116 ? -18.254 -0.449 14.328 1.00 88.38 116 LYS A C 1
ATOM 939 O O . LYS A 1 116 ? -19.324 -1.042 14.422 1.00 88.38 116 LYS A O 1
ATOM 944 N N . GLN A 1 117 ? -17.256 -0.863 13.551 1.00 88.19 117 GLN A N 1
ATOM 945 C CA . GLN A 1 117 ? -17.324 -2.073 12.724 1.00 88.19 117 GLN A CA 1
ATOM 946 C C . GLN A 1 117 ? -16.659 -3.282 13.383 1.00 88.19 117 GLN A C 1
ATOM 948 O O . GLN A 1 117 ? -17.056 -4.408 13.108 1.00 88.19 117 GLN A O 1
ATOM 953 N N . LEU A 1 118 ? -15.687 -3.052 14.263 1.00 88.75 118 LEU A N 1
ATOM 954 C CA . LEU A 1 118 ? -14.916 -4.067 14.970 1.00 88.75 118 LEU A CA 1
ATOM 955 C C . LEU A 1 118 ? -15.328 -4.095 16.441 1.00 88.75 118 LEU A C 1
ATOM 957 O O . LEU A 1 118 ? -14.669 -3.510 17.304 1.00 88.75 118 LEU A O 1
ATOM 961 N N . VAL A 1 119 ? -16.435 -4.780 16.730 1.00 81.94 119 VAL A N 1
ATOM 962 C CA . VAL A 1 119 ? -16.961 -4.914 18.099 1.00 81.94 119 VAL A CA 1
ATOM 963 C C . VAL A 1 119 ? -15.953 -5.627 19.014 1.00 81.94 119 VAL A C 1
ATOM 965 O O . VAL A 1 119 ? -15.897 -5.364 20.214 1.00 81.94 119 VAL A O 1
ATOM 968 N N . GLU A 1 120 ? -15.089 -6.465 18.445 1.00 84.06 120 GLU A N 1
ATOM 969 C CA . GLU A 1 120 ? -14.025 -7.193 19.135 1.00 84.06 120 GLU A CA 1
ATOM 970 C C . GLU A 1 120 ? -12.957 -6.277 19.753 1.00 84.06 120 GLU A C 1
ATOM 972 O O . GLU A 1 120 ? -12.229 -6.692 20.655 1.00 84.06 120 GLU A O 1
ATOM 977 N N . LEU A 1 121 ? -12.858 -5.012 19.320 1.00 80.69 121 LEU A N 1
ATOM 978 C CA . LEU A 1 121 ? -11.956 -4.037 19.945 1.00 80.69 121 LEU A CA 1
ATOM 979 C C . LEU A 1 121 ? -12.348 -3.705 21.393 1.00 80.69 121 LEU A C 1
ATOM 981 O O . LEU A 1 121 ? -11.528 -3.169 22.138 1.00 80.69 121 LEU A O 1
ATOM 985 N N . PHE A 1 122 ? -13.567 -4.044 21.808 1.00 84.38 122 PHE A N 1
ATOM 986 C CA . PHE A 1 122 ? -14.031 -3.879 23.184 1.00 84.38 122 PHE A CA 1
ATOM 987 C C . PHE A 1 122 ? -13.902 -5.163 24.022 1.00 84.38 122 PHE A C 1
ATOM 989 O O . PHE A 1 122 ? -14.203 -5.138 25.216 1.00 84.38 122 PHE A O 1
ATOM 996 N N . ASP A 1 123 ? -13.439 -6.271 23.431 1.00 86.38 123 ASP A N 1
ATOM 997 C CA . ASP A 1 123 ? -13.254 -7.549 24.121 1.00 86.38 123 ASP A CA 1
ATOM 998 C C . ASP A 1 123 ? -11.982 -7.529 25.002 1.00 86.38 123 ASP A C 1
ATOM 1000 O O . ASP A 1 123 ? -10.912 -7.109 24.541 1.00 86.38 123 ASP A O 1
ATOM 1004 N N . PRO A 1 124 ? -12.035 -8.007 26.261 1.00 84.81 124 PRO A N 1
ATOM 1005 C CA . PRO A 1 124 ? -10.844 -8.219 27.087 1.00 84.81 124 PRO A CA 1
ATOM 1006 C C . PRO A 1 124 ? -9.738 -9.059 26.418 1.00 84.81 124 PRO A C 1
ATOM 1008 O O . PRO A 1 124 ? -8.556 -8.830 26.680 1.00 84.81 124 PRO A O 1
ATOM 1011 N N . ALA A 1 125 ? -10.096 -9.984 25.523 1.00 87.62 125 ALA A N 1
ATOM 1012 C CA . ALA A 1 125 ? -9.187 -10.822 24.742 1.00 87.62 125 ALA A CA 1
ATOM 1013 C C . ALA A 1 125 ? -8.647 -10.141 23.466 1.00 87.62 125 ALA A C 1
ATOM 1015 O O . ALA A 1 125 ? -7.955 -10.780 22.670 1.00 87.62 125 ALA A O 1
ATOM 1016 N N . ARG A 1 126 ? -8.886 -8.834 23.259 1.00 88.56 126 ARG A N 1
ATOM 1017 C CA . ARG A 1 126 ? -8.417 -8.071 22.081 1.00 88.56 126 ARG A CA 1
ATOM 1018 C C . ARG A 1 126 ? -6.943 -8.290 21.749 1.00 88.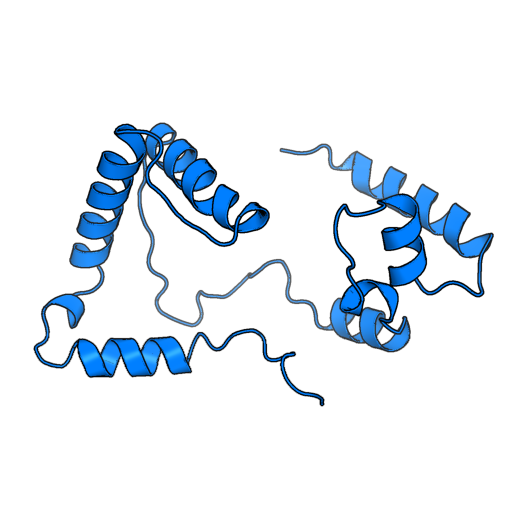56 126 ARG A C 1
ATOM 1020 O O . ARG A 1 126 ? -6.574 -8.309 20.579 1.00 88.56 126 ARG A O 1
ATOM 1027 N N . VAL A 1 127 ? -6.085 -8.429 22.760 1.00 87.06 127 VAL A N 1
ATOM 1028 C CA . VAL A 1 127 ? -4.645 -8.653 22.555 1.00 87.06 127 VAL A CA 1
ATOM 1029 C C . VAL A 1 127 ? -4.391 -9.945 21.770 1.00 87.06 127 VAL A C 1
ATOM 1031 O O . VAL A 1 127 ? -3.580 -9.943 20.845 1.00 87.06 127 VAL A O 1
ATOM 1034 N N . GLU A 1 128 ? -5.113 -11.019 22.087 1.00 88.69 128 GLU A N 1
ATOM 1035 C CA . GLU A 1 128 ? -5.000 -12.310 21.402 1.00 88.69 128 GLU A CA 1
ATOM 1036 C C . GLU A 1 128 ? -5.582 -12.239 19.988 1.00 88.69 128 GLU A C 1
ATOM 1038 O O . GLU A 1 128 ? -4.954 -12.708 19.040 1.00 88.69 128 GLU A O 1
ATOM 1043 N N . LEU A 1 129 ? -6.728 -11.573 19.822 1.00 87.88 129 LEU A N 1
ATOM 1044 C CA . LEU A 1 129 ? -7.362 -11.377 18.515 1.00 87.88 129 LEU A CA 1
ATOM 1045 C C . LEU A 1 129 ? -6.467 -10.575 17.559 1.00 87.88 129 LEU A C 1
ATOM 1047 O O . LEU A 1 129 ? -6.296 -10.946 16.399 1.00 87.88 129 LEU A O 1
ATOM 1051 N N . VAL A 1 130 ? -5.819 -9.514 18.051 1.00 89.00 130 VAL A N 1
ATOM 1052 C CA . VAL A 1 130 ? -4.849 -8.736 17.263 1.00 89.00 130 VAL A CA 1
ATOM 1053 C C . VAL A 1 130 ? -3.615 -9.574 16.922 1.00 89.00 130 VAL A C 1
ATOM 1055 O O . VAL A 1 130 ? -3.097 -9.463 15.810 1.00 89.00 130 VAL A O 1
ATOM 1058 N N . ALA A 1 131 ? -3.134 -10.423 17.835 1.00 87.81 131 ALA A N 1
ATOM 1059 C CA . ALA A 1 131 ? -2.009 -11.316 17.556 1.00 87.81 131 ALA A CA 1
ATOM 1060 C C . ALA A 1 131 ? -2.345 -12.332 16.448 1.00 87.81 131 ALA A C 1
ATOM 1062 O O . ALA A 1 131 ? -1.552 -12.516 15.525 1.00 87.81 131 ALA A O 1
ATOM 1063 N N . GLN A 1 132 ? -3.540 -12.925 16.488 1.00 86.44 132 GLN A N 1
ATOM 1064 C CA . GLN A 1 132 ? -4.034 -13.832 15.446 1.00 86.44 132 GLN A CA 1
ATOM 1065 C C . GLN A 1 132 ? -4.204 -13.117 14.098 1.00 86.44 132 GLN A C 1
ATOM 1067 O O . GLN A 1 132 ? -3.775 -13.630 13.062 1.00 86.44 132 GLN A O 1
ATOM 1072 N N . ALA A 1 133 ? -4.761 -11.902 14.107 1.00 86.88 133 ALA A N 1
ATOM 1073 C CA . ALA A 1 133 ? -4.895 -11.087 12.904 1.00 86.88 133 ALA A CA 1
ATOM 1074 C C . ALA A 1 133 ? -3.524 -10.781 12.275 1.00 86.88 133 ALA A C 1
ATOM 1076 O O . ALA A 1 133 ? -3.348 -10.961 11.073 1.00 86.88 133 ALA A O 1
ATOM 1077 N N . ARG A 1 134 ? -2.517 -10.413 13.080 1.00 85.69 134 ARG A N 1
ATOM 1078 C CA . ARG A 1 134 ? -1.136 -10.198 12.603 1.00 85.69 134 ARG A CA 1
ATOM 1079 C C . ARG A 1 134 ? -0.525 -11.453 11.981 1.00 85.69 134 ARG A C 1
ATOM 1081 O O . ARG A 1 134 ? 0.131 -11.350 10.953 1.00 85.69 134 ARG A O 1
ATOM 1088 N N . ALA A 1 135 ? -0.766 -12.626 12.567 1.00 84.69 135 ALA A N 1
ATOM 1089 C CA . ALA A 1 135 ? -0.299 -13.900 12.017 1.00 84.69 135 ALA A CA 1
ATOM 1090 C C . ALA A 1 135 ? -1.005 -14.297 10.707 1.00 84.69 135 ALA A C 1
ATOM 1092 O O . ALA A 1 135 ? -0.485 -15.129 9.970 1.00 84.69 135 ALA A O 1
ATOM 1093 N N . THR A 1 136 ? -2.174 -13.718 10.419 1.00 81.50 136 THR A N 1
ATOM 1094 C CA . THR A 1 136 ? -2.923 -13.945 9.173 1.00 81.50 136 THR A CA 1
ATOM 1095 C C . THR A 1 136 ? -2.488 -12.979 8.071 1.00 81.50 136 THR A C 1
ATOM 1097 O O . THR A 1 136 ? -2.330 -13.382 6.925 1.00 81.50 136 THR A O 1
ATOM 1100 N N . VAL A 1 137 ? -2.239 -11.712 8.415 1.00 76.12 137 VAL A N 1
ATOM 1101 C CA . VAL A 1 137 ? -1.749 -10.664 7.497 1.00 76.12 137 VAL A CA 1
ATOM 1102 C C . VAL A 1 137 ? -0.222 -10.756 7.342 1.00 76.12 137 VAL A C 1
ATOM 1104 O O . VAL A 1 137 ? 0.451 -9.734 7.279 1.00 76.12 137 VAL A O 1
ATOM 1107 N N . GLN A 1 138 ? 0.345 -11.971 7.350 1.00 64.50 138 GLN A N 1
ATOM 1108 C CA . GLN A 1 138 ? 1.793 -12.173 7.237 1.00 64.50 138 GLN A CA 1
ATOM 1109 C C . GLN A 1 138 ? 2.370 -11.321 6.097 1.00 64.50 138 GLN A C 1
ATOM 1111 O O . GLN A 1 138 ? 1.724 -11.207 5.049 1.00 64.50 138 GLN A O 1
ATOM 1116 N N . PRO A 1 139 ? 3.562 -10.719 6.282 1.00 57.25 139 PRO A N 1
ATOM 1117 C CA . PRO A 1 139 ? 4.248 -10.075 5.172 1.00 57.25 139 PRO A CA 1
ATOM 1118 C C . PRO A 1 139 ? 4.369 -11.102 4.047 1.00 57.25 139 PRO A C 1
ATOM 1120 O O . PRO A 1 139 ? 4.618 -12.275 4.339 1.00 57.25 139 PRO A O 1
ATOM 1123 N N . ASP A 1 140 ? 4.175 -10.678 2.792 1.00 50.88 140 ASP A N 1
ATOM 1124 C CA . ASP A 1 140 ? 4.447 -11.517 1.621 1.00 50.88 140 ASP A CA 1
ATOM 1125 C C . ASP A 1 140 ? 5.847 -12.103 1.808 1.00 50.88 140 ASP A C 1
ATOM 1127 O O . ASP A 1 140 ? 6.849 -11.398 1.655 1.00 50.88 140 ASP A O 1
ATOM 1131 N N . THR A 1 141 ? 5.922 -13.362 2.246 1.00 45.34 141 THR A N 1
ATOM 1132 C CA . THR A 1 141 ? 7.150 -13.927 2.793 1.00 45.34 141 THR A CA 1
ATOM 1133 C C . THR A 1 141 ? 8.087 -14.134 1.624 1.00 45.34 141 THR A C 1
ATOM 1135 O O . THR A 1 141 ? 8.003 -15.080 0.852 1.00 45.34 141 THR A O 1
ATOM 1138 N N . SER A 1 142 ? 8.933 -13.139 1.427 1.00 46.34 142 SER A N 1
ATOM 1139 C CA . SER A 1 142 ? 10.143 -13.200 0.625 1.00 46.34 142 SER A CA 1
ATOM 1140 C C . SER A 1 142 ? 11.350 -12.817 1.483 1.00 46.34 142 SER A C 1
ATOM 1142 O O . SER A 1 142 ? 12.398 -12.474 0.948 1.00 46.34 142 SER A O 1
ATOM 1144 N N . GLU A 1 143 ? 11.170 -12.834 2.804 1.00 46.81 143 GLU A N 1
ATOM 1145 C CA . GLU A 1 143 ? 12.218 -12.763 3.816 1.00 46.81 143 GLU A CA 1
ATOM 1146 C C . GLU A 1 143 ? 12.537 -14.176 4.305 1.00 46.81 143 GLU A C 1
ATOM 1148 O O . GLU A 1 143 ? 12.405 -14.489 5.476 1.00 46.81 143 GLU A O 1
ATOM 1153 N N . GLU A 1 144 ? 12.946 -15.054 3.399 1.00 41.56 144 GLU A N 1
ATOM 1154 C CA . GLU A 1 144 ? 13.905 -16.092 3.756 1.00 41.56 144 GLU A CA 1
ATOM 1155 C C . GLU A 1 144 ? 14.823 -16.261 2.556 1.00 41.56 144 GLU A C 1
ATOM 1157 O O . GLU A 1 144 ? 14.381 -16.663 1.479 1.00 41.56 144 GLU A O 1
AT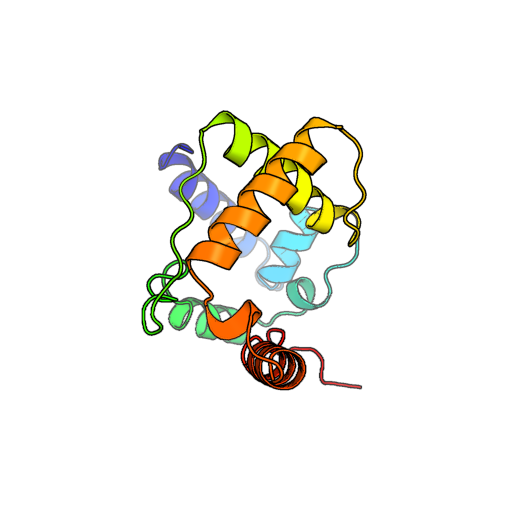OM 1162 N N . LEU A 1 145 ? 16.089 -15.889 2.726 1.00 33.41 145 LEU A N 1
ATOM 1163 C CA . LEU A 1 145 ? 17.238 -16.784 2.569 1.00 33.41 145 LEU A CA 1
ATOM 1164 C C . LEU A 1 145 ? 18.537 -16.006 2.906 1.00 33.41 145 LEU A C 1
ATOM 1166 O O . LEU A 1 145 ? 18.529 -14.776 2.856 1.00 33.41 145 LEU A O 1
ATOM 1170 N N . PRO A 1 146 ? 19.584 -16.724 3.355 1.00 41.56 146 PRO A N 1
ATOM 1171 C CA . PRO A 1 146 ? 20.602 -16.278 4.317 1.00 41.56 146 PRO A CA 1
ATOM 1172 C C . PRO A 1 146 ? 21.623 -15.257 3.810 1.00 41.56 146 PRO A C 1
ATOM 1174 O O . PRO A 1 146 ? 21.846 -15.174 2.581 1.00 41.56 146 PRO A O 1
#

Foldseek 3Di:
DDDPVVVVVVVVVLVVVCVVPVVAASLLVVCVVVVDPDDDVCSRVDHNVNVVVCVVVVPDPPPDVVVDVDQDDDDDPVLVVLCCVQVVVCVVPVDRDDPDPSNVVSVVSVVVSVCVVCVCVPPPCVVVVVVVVPVVPDDPPPPDDD

Sequence (146 aa):
MRDPTRLDRMIERLRELWHAQPDMRLGQLLVNVIRPGEPCPRIFYAEDTDTETKLAKYPEPVADRTTGSGISLELTRSEALVLFEFVNRFTDTEQLTIEHPAETRVLWSVCGLLEKQLVELFDPARVELVAQARATVQPDTSEELP

Radius of gyration: 20.76 Å; Cα contacts (8 Å, |Δi|>4): 53; chains: 1; bounding box: 39×36×56 Å

Nearest PDB structures (foldseek):
  8wrx-assembly1_A  TM=3.488E-01  e=9.421E+00  Streptococcus phage Javan128
  8snb-assembly1_8U  TM=2.468E-01  e=8.864E+00  Strongylocentrotus purpuratus